Protein AF-A0AAV1MBS1-F1 (afdb_monomer)

Structure (mmCIF, N/CA/C/O backbone):
data_AF-A0AAV1MBS1-F1
#
_entry.id   AF-A0AAV1MBS1-F1
#
loop_
_atom_site.group_PDB
_atom_site.id
_atom_site.type_symbol
_atom_site.label_atom_id
_atom_site.label_alt_id
_atom_site.label_comp_id
_atom_site.label_asym_id
_atom_site.label_entity_id
_atom_site.label_seq_id
_atom_site.pdbx_PDB_ins_code
_atom_site.Cartn_x
_atom_site.Cartn_y
_atom_site.Cartn_z
_atom_site.occupancy
_atom_site.B_iso_or_equiv
_atom_site.auth_seq_id
_atom_site.auth_comp_id
_atom_site.auth_asym_id
_atom_site.auth_atom_id
_atom_site.pdbx_PDB_model_num
ATOM 1 N N . MET A 1 1 ? -0.485 11.861 14.217 1.00 57.16 1 MET A N 1
ATOM 2 C CA . MET A 1 1 ? -0.459 10.524 13.574 1.00 57.16 1 MET A CA 1
ATOM 3 C C . MET A 1 1 ? 0.872 9.838 13.863 1.00 57.16 1 MET A C 1
ATOM 5 O O . MET A 1 1 ? 1.903 10.490 13.754 1.00 57.16 1 MET A O 1
ATOM 9 N N . SER A 1 2 ? 0.876 8.557 14.241 1.00 73.94 2 SER A N 1
ATOM 10 C CA . SER A 1 2 ? 2.111 7.796 14.484 1.00 73.94 2 SER A CA 1
ATOM 11 C C . SER A 1 2 ? 2.844 7.486 13.168 1.00 73.94 2 SER A C 1
ATOM 13 O O . SER A 1 2 ? 2.213 7.206 12.149 1.00 73.94 2 SER A O 1
ATOM 15 N N . ARG A 1 3 ? 4.186 7.511 13.175 1.00 72.38 3 ARG A N 1
ATOM 16 C CA . ARG A 1 3 ? 5.023 7.191 11.995 1.00 72.38 3 ARG A CA 1
ATOM 17 C C . ARG A 1 3 ? 4.674 5.828 11.381 1.00 72.38 3 ARG A C 1
ATOM 19 O O . ARG A 1 3 ? 4.622 5.706 10.165 1.00 72.38 3 ARG A O 1
ATOM 26 N N . ALA A 1 4 ? 4.370 4.837 12.222 1.00 71.06 4 ALA A N 1
ATOM 27 C CA . ALA A 1 4 ? 3.951 3.503 11.792 1.00 71.06 4 ALA A CA 1
ATOM 28 C C . ALA A 1 4 ? 2.692 3.540 10.915 1.00 71.06 4 ALA A C 1
ATOM 30 O O . ALA A 1 4 ? 2.684 2.959 9.834 1.00 71.06 4 ALA A O 1
ATOM 31 N N . ARG A 1 5 ? 1.654 4.276 11.334 1.00 76.25 5 ARG A N 1
ATOM 32 C CA . ARG A 1 5 ? 0.408 4.398 10.567 1.00 76.25 5 ARG A CA 1
ATOM 33 C C . ARG A 1 5 ? 0.657 4.979 9.175 1.00 76.25 5 ARG A C 1
ATOM 35 O O . ARG A 1 5 ? 0.167 4.425 8.198 1.00 76.25 5 ARG A O 1
ATOM 42 N N . ARG A 1 6 ? 1.494 6.018 9.087 1.00 76.94 6 ARG A N 1
ATOM 43 C CA . ARG A 1 6 ? 1.884 6.624 7.807 1.00 76.94 6 ARG A CA 1
ATOM 44 C C . ARG A 1 6 ? 2.563 5.614 6.877 1.00 76.94 6 ARG A C 1
ATOM 46 O O . ARG A 1 6 ? 2.251 5.586 5.694 1.00 76.94 6 ARG A O 1
ATOM 53 N N . TYR A 1 7 ? 3.461 4.771 7.391 1.00 77.75 7 TYR A N 1
ATOM 54 C CA . TYR A 1 7 ? 4.116 3.744 6.571 1.00 77.75 7 TYR A CA 1
ATOM 55 C C . TYR A 1 7 ? 3.138 2.693 6.046 1.00 77.75 7 TYR A C 1
ATOM 57 O O . TYR A 1 7 ? 3.229 2.314 4.876 1.00 77.75 7 TYR A O 1
ATOM 65 N N . PHE A 1 8 ? 2.188 2.254 6.874 1.00 79.44 8 PHE A N 1
ATOM 66 C CA . PHE A 1 8 ? 1.150 1.325 6.431 1.00 79.44 8 PHE A CA 1
ATOM 67 C C . PHE A 1 8 ? 0.265 1.951 5.352 1.00 79.44 8 PHE A C 1
ATOM 69 O O .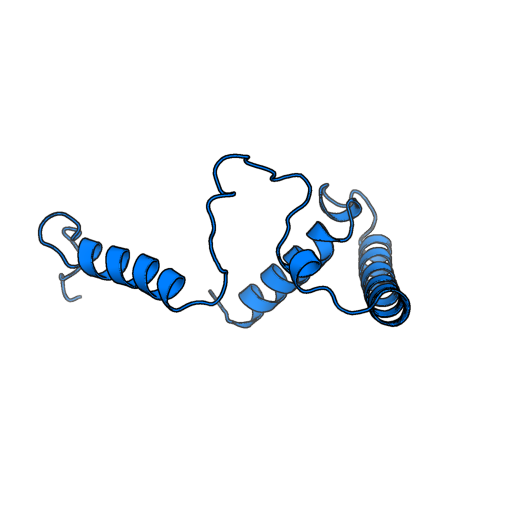 PHE A 1 8 ? 0.089 1.347 4.298 1.00 79.44 8 PHE A O 1
ATOM 76 N N . GLU A 1 9 ? -0.224 3.173 5.566 1.00 78.44 9 GLU A N 1
ATOM 77 C CA . GLU A 1 9 ? -1.061 3.890 4.596 1.00 78.44 9 GLU A CA 1
ATOM 78 C C . GLU A 1 9 ? -0.330 4.102 3.261 1.00 78.44 9 GLU A C 1
ATOM 80 O O . GLU A 1 9 ? -0.880 3.787 2.207 1.00 78.44 9 GLU A O 1
ATOM 85 N N . CYS A 1 10 ? 0.939 4.530 3.284 1.00 79.81 10 CYS A N 1
ATOM 86 C CA . CYS A 1 10 ? 1.738 4.664 2.063 1.00 79.81 10 CYS A CA 1
ATOM 87 C C . CYS A 1 10 ? 1.931 3.319 1.341 1.00 79.81 10 CYS A C 1
ATOM 89 O O . CYS A 1 10 ? 1.794 3.252 0.121 1.00 79.81 10 CYS A O 1
ATOM 91 N N . THR A 1 11 ? 2.218 2.241 2.075 1.00 83.81 11 THR A N 1
ATOM 92 C CA . THR A 1 11 ? 2.456 0.914 1.481 1.00 83.81 11 THR A CA 1
ATOM 93 C C . THR A 1 11 ? 1.188 0.352 0.838 1.00 83.81 11 THR A C 1
ATOM 95 O O . THR A 1 11 ? 1.222 -0.098 -0.308 1.00 83.81 11 THR A O 1
ATOM 98 N N . PHE A 1 12 ? 0.051 0.419 1.535 1.00 85.38 12 PHE A N 1
ATOM 99 C CA . PHE A 1 12 ? -1.235 -0.010 0.983 1.00 85.38 12 PHE A CA 1
ATOM 100 C C . PHE A 1 12 ? -1.720 0.899 -0.149 1.00 85.38 12 PHE A C 1
ATOM 102 O O . PHE A 1 12 ? -2.386 0.402 -1.054 1.00 85.38 12 PHE A O 1
ATOM 109 N N . GLY A 1 13 ? -1.348 2.182 -0.159 1.00 84.75 13 GLY A N 1
ATOM 110 C CA . GLY A 1 13 ? -1.595 3.086 -1.283 1.00 84.75 13 GLY A CA 1
ATOM 111 C C . GLY A 1 13 ? -0.898 2.623 -2.565 1.00 84.75 13 GLY A C 1
ATOM 112 O O . GLY A 1 13 ? -1.546 2.474 -3.600 1.00 84.75 13 GLY A O 1
ATOM 113 N N . ILE A 1 14 ? 0.396 2.292 -2.479 1.00 83.19 14 ILE A N 1
ATOM 114 C CA . ILE A 1 14 ? 1.167 1.746 -3.612 1.00 83.19 14 ILE A CA 1
ATOM 115 C C . ILE A 1 14 ? 0.570 0.414 -4.079 1.00 83.19 14 ILE A C 1
ATOM 117 O O . ILE A 1 14 ? 0.379 0.189 -5.277 1.00 83.19 14 ILE A O 1
ATOM 121 N N . LEU A 1 15 ? 0.258 -0.475 -3.131 1.00 86.12 15 LEU A N 1
ATOM 122 C CA . LEU A 1 15 ? -0.294 -1.791 -3.437 1.00 86.12 15 LEU A CA 1
ATOM 123 C C . LEU A 1 15 ? -1.676 -1.679 -4.100 1.00 86.12 15 LEU A C 1
ATOM 125 O O . LEU A 1 15 ? -1.949 -2.396 -5.060 1.00 86.12 15 LEU A O 1
ATOM 129 N N . SER A 1 16 ? -2.506 -0.737 -3.645 1.00 86.00 16 SER A N 1
ATOM 130 C CA . SER A 1 16 ? -3.811 -0.451 -4.244 1.00 86.00 16 SER A CA 1
ATOM 131 C C . SER A 1 16 ? -3.683 0.064 -5.666 1.00 86.00 16 SER A C 1
ATOM 133 O O . SER A 1 16 ? -4.323 -0.484 -6.554 1.00 86.00 16 SER A O 1
ATOM 135 N N . ASN A 1 17 ? -2.779 1.015 -5.921 1.00 82.12 17 ASN A N 1
ATOM 136 C CA . ASN A 1 17 ? -2.587 1.519 -7.277 1.00 82.12 17 ASN A CA 1
ATOM 137 C C . ASN A 1 17 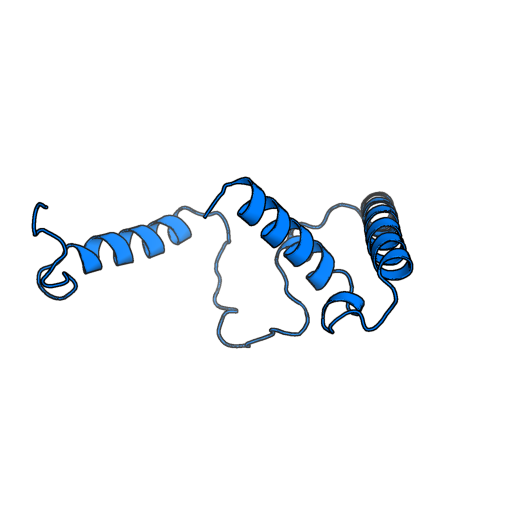? -2.192 0.420 -8.279 1.00 82.12 17 ASN A C 1
ATOM 139 O O . ASN A 1 17 ? -2.646 0.428 -9.424 1.00 82.12 17 ASN A O 1
ATOM 143 N N . LYS A 1 18 ? -1.328 -0.512 -7.861 1.00 83.81 18 LYS A N 1
ATOM 144 C CA . LYS A 1 18 ? -0.867 -1.602 -8.730 1.00 83.81 18 LYS A CA 1
ATOM 145 C C . LYS A 1 18 ? -1.950 -2.669 -8.923 1.00 83.81 18 LYS A C 1
ATOM 147 O O . LYS A 1 18 ? -2.052 -3.240 -10.007 1.00 83.81 18 LYS A O 1
ATOM 152 N N . TRP A 1 19 ? -2.756 -2.945 -7.894 1.00 87.25 19 TRP A N 1
ATOM 153 C CA . TRP A 1 19 ? -3.702 -4.059 -7.881 1.00 87.25 19 TRP A CA 1
ATOM 154 C C . TRP A 1 19 ? -5.140 -3.596 -7.632 1.00 87.25 19 TRP A C 1
ATOM 156 O O . TRP A 1 19 ? -5.541 -3.299 -6.507 1.00 87.25 19 TRP A O 1
ATOM 166 N N . ARG A 1 20 ? -5.972 -3.693 -8.677 1.00 87.06 20 ARG A N 1
ATOM 167 C CA . ARG A 1 20 ? -7.405 -3.334 -8.645 1.00 87.06 20 ARG A CA 1
ATOM 168 C C . ARG A 1 20 ? -8.216 -4.024 -7.540 1.00 87.06 20 ARG A C 1
ATOM 170 O O . ARG A 1 20 ? -9.276 -3.526 -7.173 1.00 87.06 20 ARG A O 1
ATOM 177 N N . ILE A 1 21 ? -7.741 -5.156 -7.014 1.00 88.38 21 ILE A N 1
ATOM 178 C CA . ILE A 1 21 ? -8.416 -5.909 -5.948 1.00 88.38 21 ILE A CA 1
ATOM 179 C C . ILE A 1 21 ? -8.589 -5.092 -4.657 1.00 88.38 21 ILE A C 1
ATOM 181 O O . ILE A 1 21 ? -9.551 -5.322 -3.933 1.00 88.38 21 ILE A O 1
ATOM 185 N N . PHE A 1 22 ? -7.718 -4.111 -4.392 1.00 89.00 22 PHE A N 1
ATOM 186 C CA . PHE A 1 22 ? -7.808 -3.264 -3.196 1.00 89.00 22 PHE A CA 1
ATOM 187 C C . PHE A 1 22 ? -8.694 -2.022 -3.376 1.00 89.00 22 PHE A C 1
ATOM 189 O O . PHE A 1 22 ? -8.949 -1.320 -2.404 1.00 89.00 22 PHE A O 1
ATOM 196 N N . HIS A 1 23 ? -9.205 -1.742 -4.583 1.00 86.06 23 HIS A N 1
ATOM 197 C CA . HIS A 1 23 ? -10.117 -0.604 -4.804 1.00 86.06 23 HIS A CA 1
ATOM 198 C C . HIS A 1 23 ? -11.531 -0.857 -4.282 1.00 86.06 23 HIS A C 1
ATOM 200 O O . HIS A 1 23 ? -12.363 0.048 -4.260 1.00 86.06 23 HIS A O 1
ATOM 206 N N . ARG A 1 24 ? -11.827 -2.094 -3.882 1.00 85.50 24 ARG A N 1
ATOM 207 C CA . ARG A 1 24 ? -13.063 -2.450 -3.195 1.00 85.50 24 ARG A CA 1
ATOM 208 C C . ARG A 1 24 ? -12.716 -3.093 -1.857 1.00 85.50 24 ARG A C 1
ATOM 210 O O . ARG A 1 24 ? -11.698 -3.782 -1.771 1.00 85.50 24 ARG A O 1
ATOM 217 N N . PRO A 1 25 ? -13.558 -2.914 -0.828 1.00 87.19 25 PRO A N 1
ATOM 218 C CA . PRO A 1 25 ? -13.419 -3.670 0.405 1.00 87.19 25 PRO A CA 1
ATOM 219 C C . PRO A 1 25 ? -13.352 -5.171 0.111 1.00 87.19 25 PRO A C 1
ATOM 221 O O . PRO A 1 25 ? -14.164 -5.707 -0.647 1.00 87.19 25 PRO A O 1
ATOM 224 N N . LEU A 1 26 ? -12.372 -5.847 0.708 1.00 89.69 26 LEU A N 1
ATOM 225 C CA . LEU A 1 26 ? -12.204 -7.289 0.573 1.00 89.69 26 LEU A CA 1
ATOM 226 C C . LEU A 1 26 ? -13.332 -8.001 1.334 1.00 89.69 26 LEU A C 1
ATOM 228 O O . LEU A 1 26 ? -13.241 -8.189 2.544 1.00 89.69 26 LEU A O 1
ATOM 232 N N . ASN A 1 27 ? -14.392 -8.401 0.628 1.00 91.88 27 ASN A N 1
ATOM 233 C CA . ASN A 1 27 ? -15.507 -9.165 1.199 1.00 91.88 27 ASN A CA 1
ATOM 234 C C . ASN A 1 27 ? -15.175 -10.667 1.276 1.00 91.88 27 ASN A C 1
ATOM 236 O O . ASN A 1 27 ? -15.809 -11.498 0.628 1.00 91.88 27 ASN A O 1
ATOM 240 N N . VAL A 1 28 ? -14.112 -11.003 2.006 1.00 93.38 28 VAL A N 1
ATOM 241 C CA . VAL A 1 28 ? -13.618 -12.375 2.193 1.00 93.38 28 VAL A CA 1
ATOM 242 C C . VAL A 1 28 ? -13.248 -12.617 3.655 1.00 93.38 28 VAL A C 1
ATOM 244 O O . VAL A 1 28 ? -13.136 -11.677 4.441 1.00 93.38 28 VAL A O 1
ATOM 247 N N . SER A 1 29 ? -13.022 -13.879 4.028 1.00 96.00 29 SER A N 1
ATOM 248 C CA . SER A 1 29 ? -12.538 -14.214 5.369 1.00 96.00 29 SER A CA 1
ATOM 249 C C . SER A 1 29 ? -11.182 -13.559 5.666 1.00 96.00 29 SER A C 1
ATOM 251 O O . SER A 1 29 ? -10.378 -13.299 4.766 1.00 96.00 29 SER A O 1
ATOM 253 N N . VAL A 1 30 ? -10.900 -13.327 6.950 1.00 95.06 30 VAL A N 1
ATOM 254 C CA . VAL A 1 30 ? -9.645 -12.705 7.409 1.00 95.06 30 VAL A CA 1
ATOM 255 C C . VAL A 1 30 ? -8.410 -13.507 6.976 1.00 95.06 30 VAL A C 1
ATOM 257 O O . VAL A 1 30 ? -7.375 -12.937 6.641 1.00 95.06 30 VAL A O 1
ATOM 260 N N . GLU A 1 31 ? -8.504 -14.834 6.934 1.00 96.56 31 GLU A N 1
ATOM 261 C CA . GLU A 1 31 ? -7.386 -15.672 6.486 1.00 96.56 31 GLU A CA 1
ATOM 262 C C . GLU A 1 31 ? -7.156 -15.581 4.972 1.00 96.56 31 GLU A C 1
ATOM 264 O O . GLU A 1 31 ? -6.010 -15.545 4.506 1.00 96.56 31 GLU A O 1
ATOM 269 N N . LEU A 1 32 ? -8.235 -15.448 4.193 1.00 94.31 32 LEU A N 1
ATOM 270 C CA . LEU A 1 32 ? -8.120 -15.240 2.756 1.00 94.31 32 LEU A CA 1
ATOM 271 C C . LEU A 1 32 ? -7.585 -13.838 2.441 1.00 94.31 32 LEU A C 1
ATOM 273 O O . LEU A 1 32 ? -6.721 -13.706 1.578 1.00 94.31 32 LEU A O 1
ATOM 277 N N . SER A 1 33 ? -8.003 -12.801 3.174 1.00 94.00 33 SER A N 1
ATOM 278 C CA . SER A 1 33 ? -7.487 -11.439 2.972 1.00 94.00 33 SER A CA 1
ATOM 279 C C . SER A 1 33 ? -5.983 -11.345 3.252 1.00 94.00 33 SER A C 1
ATOM 281 O O . SER A 1 33 ? -5.248 -10.764 2.452 1.00 94.00 33 SER A O 1
ATOM 283 N N . LYS A 1 34 ? -5.485 -12.003 4.309 1.00 94.88 34 LYS A N 1
ATOM 284 C CA . LYS A 1 34 ? -4.039 -12.132 4.573 1.00 94.88 34 LYS A CA 1
ATOM 285 C C . LYS A 1 34 ? -3.310 -12.818 3.417 1.00 94.88 34 LYS A C 1
ATOM 287 O O . LYS A 1 34 ? -2.227 -12.381 3.028 1.00 94.88 34 LYS A O 1
ATOM 292 N N . THR A 1 35 ? -3.891 -13.885 2.871 1.00 96.50 35 THR A N 1
ATOM 293 C CA . THR A 1 35 ? -3.316 -14.627 1.739 1.00 96.50 35 THR A CA 1
ATOM 294 C C . THR A 1 35 ? -3.255 -13.767 0.478 1.00 96.50 35 THR A C 1
ATOM 296 O O . THR A 1 35 ? -2.217 -13.735 -0.181 1.00 96.50 35 THR A O 1
ATOM 299 N N . ILE A 1 36 ? -4.311 -12.999 0.191 1.00 94.81 36 ILE A N 1
ATOM 300 C CA . ILE A 1 36 ? -4.356 -12.043 -0.926 1.00 94.81 36 ILE A CA 1
ATOM 301 C C . ILE A 1 36 ? -3.236 -11.008 -0.793 1.00 94.81 36 ILE A C 1
ATOM 303 O O . ILE A 1 36 ? -2.472 -10.814 -1.734 1.00 94.81 36 ILE A O 1
ATOM 307 N N . VAL A 1 37 ? -3.087 -10.383 0.380 1.00 93.62 37 VAL A N 1
ATOM 308 C CA . VAL A 1 37 ? -2.036 -9.375 0.605 1.00 93.62 37 VAL A CA 1
ATOM 309 C C . VAL A 1 37 ? -0.643 -9.975 0.388 1.00 93.62 37 VAL A C 1
ATOM 311 O O . VAL A 1 37 ? 0.170 -9.383 -0.319 1.00 93.62 37 VAL A O 1
ATOM 314 N N . LYS A 1 38 ? -0.374 -11.176 0.922 1.00 94.06 38 LYS A N 1
ATOM 315 C CA . LYS A 1 38 ? 0.903 -11.881 0.708 1.00 94.06 38 LYS A CA 1
ATOM 316 C C . LYS A 1 38 ? 1.158 -12.173 -0.772 1.00 94.06 38 LYS A C 1
ATOM 318 O O . LYS A 1 38 ? 2.260 -11.917 -1.254 1.00 94.06 38 LYS A O 1
ATOM 323 N N . ALA A 1 39 ? 0.151 -12.661 -1.495 1.00 95.19 39 ALA A N 1
ATOM 324 C CA . ALA A 1 39 ? 0.253 -12.927 -2.927 1.00 95.19 39 ALA A CA 1
ATOM 325 C C . ALA A 1 39 ? 0.555 -11.644 -3.716 1.00 95.19 39 ALA A C 1
ATOM 327 O O . ALA A 1 39 ? 1.456 -11.640 -4.550 1.00 95.19 39 ALA A O 1
ATOM 328 N N . CYS A 1 40 ? -0.118 -10.532 -3.405 1.00 92.88 40 CYS A N 1
ATOM 329 C CA . CYS A 1 40 ? 0.151 -9.236 -4.024 1.00 92.88 40 CYS A CA 1
ATOM 330 C C . CYS A 1 40 ? 1.579 -8.736 -3.760 1.00 92.88 40 CYS A C 1
ATOM 332 O O . CYS A 1 40 ? 2.185 -8.170 -4.667 1.00 92.88 40 CYS A O 1
ATOM 334 N N . CYS A 1 41 ? 2.144 -8.965 -2.568 1.00 91.06 41 CYS A N 1
ATOM 335 C CA . CYS A 1 41 ? 3.545 -8.637 -2.277 1.00 91.06 41 CYS A CA 1
ATOM 336 C C . CYS A 1 41 ? 4.521 -9.466 -3.127 1.00 91.06 41 CYS A C 1
ATOM 338 O O . CYS A 1 41 ? 5.459 -8.914 -3.700 1.00 91.06 41 CYS A O 1
ATOM 340 N N . ILE A 1 42 ? 4.287 -10.777 -3.247 1.00 93.88 42 ILE A N 1
ATOM 341 C CA . ILE A 1 42 ? 5.125 -11.668 -4.065 1.00 93.88 42 ILE A CA 1
ATOM 342 C C . ILE A 1 42 ? 5.043 -11.270 -5.540 1.00 93.88 42 ILE A C 1
ATOM 344 O O . ILE A 1 42 ? 6.070 -11.075 -6.186 1.00 93.88 42 ILE A O 1
ATOM 348 N N . LEU A 1 43 ? 3.827 -11.085 -6.059 1.00 91.81 43 LEU A N 1
ATOM 349 C CA . LEU A 1 43 ? 3.603 -10.657 -7.438 1.00 91.81 43 LEU A CA 1
ATOM 350 C C . LEU A 1 43 ? 4.233 -9.293 -7.716 1.00 91.81 43 LEU A C 1
ATOM 352 O O . LEU A 1 43 ? 4.777 -9.078 -8.793 1.00 91.81 43 LEU A O 1
ATOM 356 N N . HIS A 1 44 ? 4.189 -8.374 -6.750 1.00 88.38 44 HIS A N 1
ATOM 357 C CA . HIS A 1 44 ? 4.824 -7.070 -6.889 1.00 88.38 44 HIS A CA 1
ATOM 358 C C . HIS A 1 44 ? 6.342 -7.203 -7.047 1.00 88.38 44 HIS A C 1
ATOM 360 O O . HIS A 1 44 ? 6.914 -6.574 -7.934 1.00 88.38 44 HIS A O 1
ATOM 366 N N . ASN A 1 45 ? 6.984 -8.052 -6.242 1.00 89.00 45 ASN A N 1
ATOM 367 C CA . ASN A 1 45 ? 8.417 -8.315 -6.364 1.00 89.00 45 ASN A CA 1
ATOM 368 C C . ASN A 1 45 ? 8.756 -8.972 -7.707 1.00 89.00 45 ASN A C 1
ATOM 370 O O . ASN A 1 45 ? 9.665 -8.512 -8.389 1.00 89.00 45 ASN A O 1
ATOM 374 N N . PHE A 1 46 ? 7.972 -9.969 -8.126 1.00 90.69 46 PHE A N 1
ATOM 375 C CA . PHE A 1 46 ? 8.152 -10.643 -9.412 1.00 90.69 46 PHE A CA 1
ATOM 376 C C . PHE A 1 46 ? 8.032 -9.680 -10.603 1.00 90.69 46 PHE A C 1
ATOM 378 O O . PHE A 1 46 ? 8.881 -9.667 -11.488 1.00 90.69 46 PHE A O 1
ATOM 385 N N . VAL A 1 47 ? 7.002 -8.827 -10.616 1.00 87.06 47 VAL A N 1
ATOM 386 C CA . VAL A 1 47 ? 6.815 -7.815 -11.668 1.00 87.06 47 VAL A CA 1
ATOM 387 C C . VAL A 1 47 ? 7.967 -6.810 -11.672 1.00 87.06 47 VAL A C 1
ATOM 389 O O . VAL A 1 47 ? 8.427 -6.427 -12.740 1.00 87.06 47 VAL A O 1
ATOM 392 N N . ARG A 1 48 ? 8.474 -6.404 -10.501 1.00 85.06 48 ARG A N 1
ATOM 393 C CA . ARG A 1 48 ? 9.631 -5.498 -10.413 1.00 85.06 48 ARG A CA 1
ATOM 394 C C . ARG A 1 48 ? 10.919 -6.116 -10.940 1.00 85.06 48 ARG A C 1
ATOM 396 O O . ARG A 1 48 ? 11.736 -5.392 -11.499 1.00 85.06 48 ARG A O 1
ATOM 403 N N . GLU A 1 49 ? 11.108 -7.411 -10.731 1.00 88.19 49 GLU A N 1
ATOM 404 C CA . GLU A 1 49 ? 12.261 -8.146 -11.247 1.00 88.19 49 GLU A CA 1
ATOM 405 C C . GLU A 1 49 ? 12.168 -8.330 -12.767 1.00 88.19 49 GLU A C 1
ATOM 407 O O . GLU A 1 49 ? 13.151 -8.124 -13.473 1.00 88.19 49 GLU A O 1
ATOM 412 N N . ARG A 1 50 ? 10.973 -8.646 -13.278 1.00 89.00 50 ARG A N 1
ATOM 413 C CA . ARG A 1 50 ? 10.732 -8.886 -14.705 1.00 89.00 50 ARG A CA 1
ATOM 414 C C . ARG A 1 50 ? 10.709 -7.607 -15.549 1.00 89.00 50 ARG A C 1
ATOM 416 O O . ARG A 1 50 ? 11.367 -7.551 -16.582 1.00 89.00 50 ARG A O 1
ATOM 423 N N . ASP A 1 51 ? 9.919 -6.617 -15.140 1.00 84.88 51 ASP A N 1
ATOM 424 C CA . ASP A 1 51 ? 9.603 -5.425 -15.944 1.00 84.88 51 ASP A CA 1
ATOM 425 C C . ASP A 1 51 ? 10.451 -4.204 -15.533 1.00 84.88 51 ASP A C 1
ATOM 427 O O . ASP A 1 51 ? 10.380 -3.140 -16.152 1.00 84.88 51 ASP A O 1
ATOM 431 N N . GLY A 1 52 ? 11.268 -4.350 -14.485 1.00 77.62 52 GLY A N 1
ATOM 432 C CA . GLY A 1 52 ? 12.059 -3.276 -13.899 1.00 77.62 52 GLY A CA 1
ATOM 433 C C . GLY A 1 52 ? 11.261 -2.374 -12.952 1.00 77.62 52 GLY A C 1
ATOM 434 O O . GLY A 1 52 ? 10.046 -2.484 -12.770 1.00 77.62 52 GLY A O 1
ATOM 435 N N . TYR A 1 53 ? 11.967 -1.453 -12.293 1.00 75.50 53 TYR A N 1
ATOM 436 C CA . TYR A 1 53 ? 11.355 -0.499 -11.369 1.00 75.50 53 TYR A CA 1
ATOM 437 C C . TYR A 1 53 ? 10.961 0.796 -12.085 1.00 75.50 53 TYR A C 1
ATOM 439 O O . TYR A 1 53 ? 11.823 1.587 -12.464 1.00 75.50 53 TYR A O 1
ATOM 447 N N . ASN A 1 54 ? 9.656 1.052 -12.205 1.00 71.31 54 ASN A N 1
ATOM 448 C CA . ASN A 1 54 ? 9.133 2.332 -12.673 1.00 71.31 54 ASN A CA 1
ATOM 449 C C . ASN A 1 54 ? 8.525 3.120 -11.507 1.00 71.31 54 ASN A C 1
ATOM 451 O O . ASN A 1 54 ? 7.478 2.759 -10.975 1.00 71.31 54 ASN A O 1
ATOM 455 N N . PHE A 1 55 ? 9.158 4.232 -11.134 1.00 67.31 55 PHE A N 1
ATOM 456 C CA . PHE A 1 55 ? 8.694 5.092 -10.041 1.00 67.31 55 PHE A CA 1
ATOM 457 C C . PHE A 1 55 ? 7.267 5.630 -10.254 1.00 67.31 55 PHE A C 1
ATOM 459 O O . PHE A 1 55 ? 6.543 5.847 -9.286 1.00 67.31 55 PHE A O 1
ATOM 466 N N . LYS A 1 56 ? 6.818 5.782 -11.510 1.00 65.38 56 LYS A N 1
ATOM 467 C CA . LYS A 1 56 ? 5.457 6.249 -11.827 1.00 65.38 56 LYS A CA 1
ATOM 468 C C . LYS A 1 56 ? 4.374 5.266 -11.366 1.00 65.38 56 LYS A C 1
ATOM 470 O O . LYS A 1 56 ? 3.277 5.701 -11.020 1.00 65.38 56 LYS A O 1
ATOM 475 N N . ASP A 1 57 ? 4.688 3.973 -11.280 1.00 64.88 57 ASP A N 1
ATOM 476 C CA . ASP A 1 57 ? 3.768 2.945 -10.776 1.00 64.88 57 ASP A CA 1
ATOM 477 C C . ASP A 1 57 ? 3.523 3.065 -9.267 1.00 64.88 57 ASP A C 1
ATOM 479 O O . ASP A 1 57 ? 2.529 2.554 -8.758 1.00 64.88 57 ASP A O 1
ATOM 483 N N . CYS A 1 58 ? 4.402 3.753 -8.538 1.00 62.66 58 CYS A N 1
ATOM 484 C CA . CYS A 1 58 ? 4.2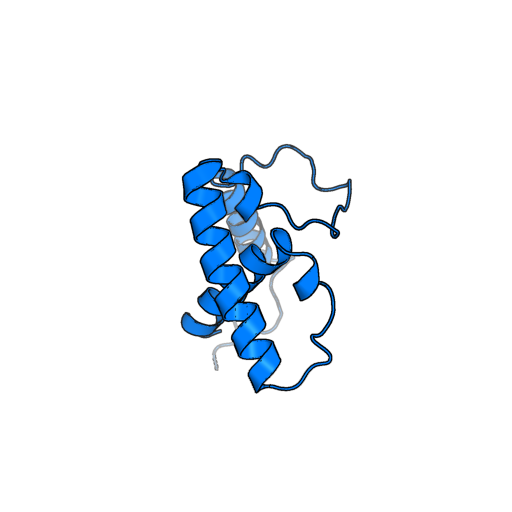19 4.049 -7.118 1.00 62.66 58 CYS A CA 1
ATOM 485 C C . CYS A 1 58 ? 3.441 5.354 -6.879 1.00 62.66 58 CYS A C 1
ATOM 487 O O . CYS A 1 58 ? 3.047 5.614 -5.746 1.00 62.66 58 CYS A O 1
ATOM 489 N N . LEU A 1 59 ? 3.258 6.180 -7.918 1.00 60.94 59 LEU A N 1
ATOM 490 C CA . LEU A 1 59 ? 2.710 7.540 -7.817 1.00 60.94 59 LEU A CA 1
ATOM 491 C C . LEU A 1 59 ? 1.338 7.723 -8.465 1.00 60.9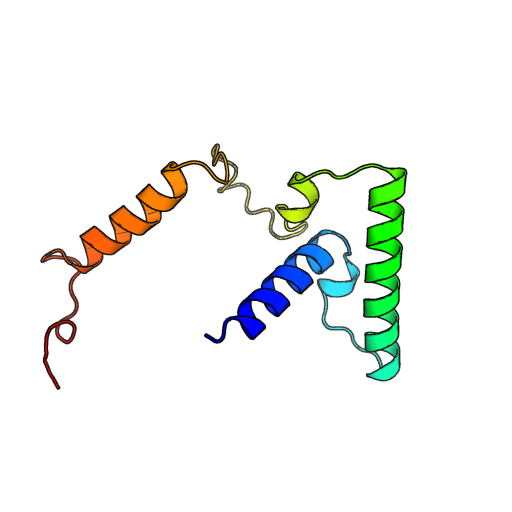4 59 LEU A C 1
ATOM 493 O O . LEU A 1 59 ? 0.637 8.684 -8.152 1.00 60.94 59 LEU A O 1
ATOM 497 N N . ARG A 1 60 ? 0.953 6.853 -9.401 1.00 55.66 60 ARG A N 1
ATOM 498 C CA . ARG A 1 60 ? -0.405 6.875 -9.952 1.00 55.66 60 ARG A CA 1
ATOM 499 C C . ARG A 1 60 ? -1.365 6.317 -8.886 1.00 55.66 60 ARG A C 1
ATOM 501 O O . ARG A 1 60 ? -0.938 5.589 -8.003 1.00 55.66 60 ARG A O 1
ATOM 508 N N . ILE A 1 61 ? -2.641 6.676 -8.924 1.00 52.53 61 ILE A N 1
ATOM 509 C CA . ILE A 1 61 ? -3.724 5.900 -8.303 1.00 52.53 61 ILE A CA 1
ATOM 510 C C . ILE A 1 61 ? -4.694 5.658 -9.451 1.00 52.53 61 ILE A C 1
ATOM 512 O O . ILE A 1 61 ? -5.391 6.570 -9.890 1.00 52.53 61 ILE A O 1
ATOM 516 N N . THR A 1 62 ? -4.669 4.465 -10.034 1.00 48.75 62 THR A N 1
ATOM 517 C CA . THR A 1 62 ? -5.571 4.122 -11.132 1.00 48.75 62 THR A CA 1
ATOM 518 C C . THR A 1 62 ? -7.009 4.168 -10.606 1.00 48.75 62 THR A C 1
ATOM 520 O O . THR A 1 62 ? -7.326 3.551 -9.603 1.00 48.75 62 THR A O 1
ATOM 523 N N . GLY A 1 63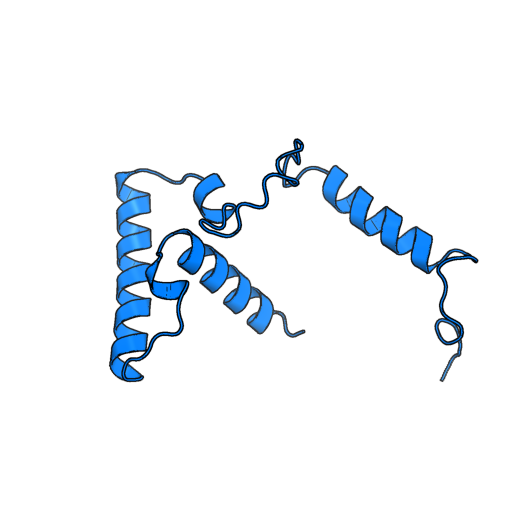 ? -7.895 4.947 -11.229 1.00 46.34 63 GLY A N 1
ATOM 524 C CA . GLY A 1 63 ? -9.285 5.110 -10.767 1.00 46.34 63 GLY A CA 1
ATOM 525 C C . GLY A 1 63 ? -9.578 6.346 -9.903 1.00 46.34 63 GLY A C 1
ATOM 526 O O . GLY A 1 63 ? -10.743 6.583 -9.611 1.00 46.34 63 GLY A O 1
ATOM 527 N N . PHE A 1 64 ? -8.570 7.159 -9.571 1.00 44.16 64 PHE A N 1
ATOM 528 C CA . PHE A 1 64 ? -8.726 8.553 -9.115 1.00 44.16 64 PHE A CA 1
ATOM 529 C C . PHE A 1 64 ? -8.083 9.500 -10.142 1.00 44.16 64 PHE A C 1
ATOM 531 O O . PHE A 1 64 ? -7.236 10.334 -9.829 1.00 44.16 64 PHE A O 1
ATOM 538 N N . GLU A 1 65 ? -8.432 9.323 -11.417 1.00 46.75 65 GLU A N 1
ATOM 539 C CA . GLU A 1 65 ? -8.018 10.248 -12.473 1.00 46.75 65 GLU A CA 1
ATOM 540 C C . GLU A 1 65 ? -8.937 11.469 -12.458 1.00 46.75 65 GLU A C 1
ATOM 542 O O . GLU A 1 65 ? -9.797 11.624 -13.319 1.00 46.75 65 GLU A O 1
ATOM 547 N N . ASP A 1 66 ? -8.753 12.351 -11.475 1.00 43.41 66 ASP A N 1
ATOM 548 C CA . ASP A 1 66 ? -9.191 13.732 -11.647 1.00 43.41 66 ASP A CA 1
ATOM 549 C C . ASP A 1 66 ? -8.259 14.370 -12.683 1.00 43.41 66 ASP A C 1
ATOM 551 O O . ASP A 1 66 ? -7.079 14.636 -12.426 1.00 43.41 66 ASP A O 1
ATOM 555 N N . GLN A 1 67 ? -8.783 14.594 -13.891 1.00 45.53 67 GLN A N 1
ATOM 556 C CA . GLN A 1 67 ? -8.056 15.194 -15.017 1.00 45.53 67 GLN A CA 1
ATOM 557 C C . GLN A 1 67 ? -7.518 16.611 -14.716 1.00 45.53 67 GLN A C 1
ATOM 559 O O . GLN A 1 67 ? -6.773 17.167 -15.520 1.00 45.53 67 GLN A O 1
ATOM 564 N N . ALA A 1 68 ? -7.845 17.194 -13.559 1.00 43.00 68 ALA A N 1
ATOM 565 C CA . ALA A 1 68 ? -7.465 18.548 -13.173 1.00 43.00 68 ALA A CA 1
ATOM 566 C C . ALA A 1 68 ? -6.059 18.683 -12.549 1.00 43.00 68 ALA A C 1
ATOM 568 O O . ALA A 1 68 ? -5.521 19.788 -12.529 1.00 43.00 68 ALA A O 1
ATOM 569 N N . LEU A 1 69 ? -5.421 17.604 -12.071 1.00 47.38 69 LEU A N 1
ATOM 570 C CA . LEU A 1 69 ? -4.107 17.691 -11.398 1.00 47.38 69 LEU A CA 1
ATOM 571 C C . LEU A 1 69 ? -2.913 17.259 -12.266 1.00 47.38 69 LEU A C 1
ATOM 573 O O . LEU A 1 69 ? -1.785 17.175 -11.782 1.00 47.38 69 LEU A O 1
ATOM 577 N N . GLN A 1 70 ? -3.118 17.050 -13.570 1.00 45.38 70 GLN A N 1
ATOM 578 C CA . GLN A 1 70 ? -2.036 16.795 -14.535 1.00 45.38 70 GLN A CA 1
ATOM 579 C C . GLN A 1 70 ? -1.203 18.041 -14.893 1.00 45.38 70 GLN A C 1
ATOM 581 O O . GLN A 1 70 ? -0.421 18.015 -15.844 1.00 45.38 70 GLN A O 1
ATOM 586 N N . GLN A 1 71 ? -1.307 19.136 -14.139 1.00 43.38 71 GLN A N 1
ATOM 587 C CA . GLN A 1 71 ? -0.385 20.255 -14.302 1.00 43.38 71 GLN A CA 1
ATOM 588 C C . GLN A 1 71 ? 0.952 19.929 -13.636 1.00 43.38 71 GLN A C 1
ATOM 590 O O . GLN A 1 71 ? 1.124 20.165 -12.449 1.00 43.38 71 GLN A O 1
ATOM 595 N N . ASN A 1 72 ? 1.887 19.376 -14.416 1.00 44.03 72 ASN A N 1
ATOM 596 C CA . ASN A 1 72 ? 3.343 19.543 -14.281 1.00 44.03 72 ASN A CA 1
ATOM 597 C C . ASN A 1 72 ? 3.920 19.654 -12.854 1.00 44.03 72 ASN A C 1
ATOM 599 O O . ASN A 1 72 ? 4.825 20.448 -12.604 1.00 44.03 72 ASN A O 1
ATOM 603 N N . VAL A 1 73 ? 3.471 18.831 -11.907 1.00 47.66 73 VAL A N 1
ATOM 604 C CA . VAL A 1 73 ? 4.182 18.705 -10.637 1.00 47.66 73 VAL A CA 1
ATOM 605 C C . VAL A 1 73 ? 5.32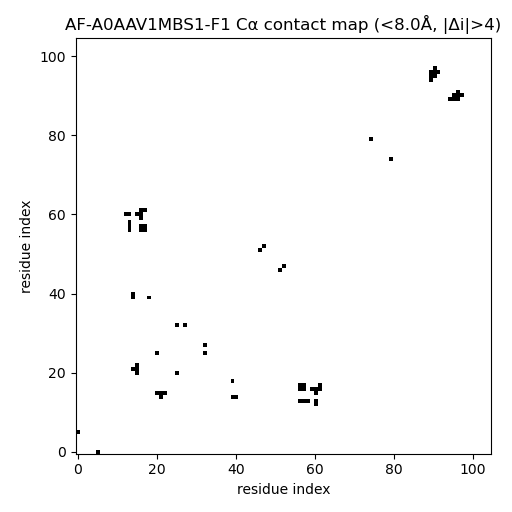8 17.738 -10.890 1.00 47.66 73 VAL A C 1
ATOM 607 O O . VAL A 1 73 ? 5.137 16.523 -10.916 1.00 47.66 73 VAL A O 1
ATOM 610 N N . GLN A 1 74 ? 6.535 18.269 -11.100 1.00 46.84 74 GLN A N 1
ATOM 611 C CA . GLN A 1 74 ? 7.764 17.502 -10.904 1.00 46.84 74 GLN A CA 1
ATOM 612 C C . GLN A 1 74 ? 7.814 17.102 -9.4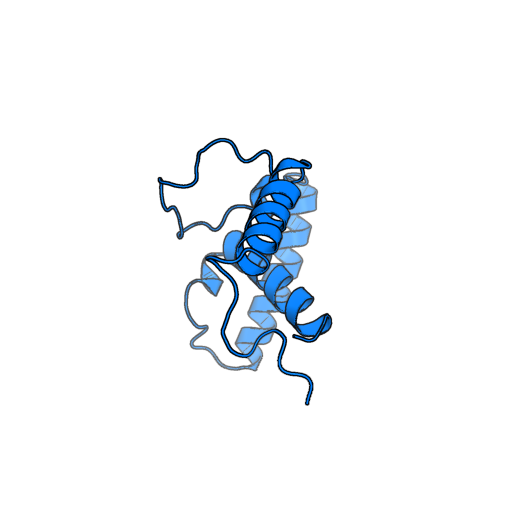21 1.00 46.84 74 GLN A C 1
ATOM 614 O O . GLN A 1 74 ? 8.310 17.832 -8.561 1.00 46.84 74 GLN A O 1
ATOM 619 N N . GLN A 1 75 ? 7.172 15.976 -9.105 1.00 47.72 75 GLN A N 1
ATOM 620 C CA . GLN A 1 75 ? 7.015 15.473 -7.748 1.00 47.72 75 GLN A CA 1
ATOM 621 C C . GLN A 1 75 ? 8.395 15.152 -7.166 1.00 47.72 75 GLN A C 1
ATOM 623 O O . GLN A 1 75 ? 9.099 14.276 -7.664 1.00 47.72 75 GLN A O 1
ATOM 628 N N . GLY A 1 76 ? 8.770 15.894 -6.121 1.00 48.31 76 GLY A N 1
ATOM 629 C CA . GLY A 1 76 ? 10.054 15.777 -5.420 1.00 48.31 76 GLY A CA 1
ATOM 630 C C . GLY A 1 76 ? 10.950 17.016 -5.511 1.00 48.31 76 GLY A C 1
ATOM 631 O O . GLY A 1 76 ? 11.936 17.094 -4.786 1.00 48.31 76 GLY A O 1
ATOM 632 N N . GLY A 1 77 ? 10.611 17.997 -6.354 1.00 52.59 77 GLY A N 1
ATOM 633 C CA . GLY A 1 77 ? 11.337 19.266 -6.414 1.00 52.59 77 GLY A CA 1
ATOM 634 C C . GLY A 1 77 ? 10.987 20.221 -5.259 1.00 52.59 77 GLY A C 1
ATOM 635 O O . GLY A 1 77 ? 9.915 20.098 -4.657 1.00 52.59 77 GLY A O 1
ATOM 636 N N . PRO A 1 78 ? 11.833 21.235 -4.983 1.00 52.84 78 PRO A N 1
ATOM 637 C CA . PRO A 1 78 ? 11.608 22.253 -3.942 1.00 52.84 78 PRO A CA 1
ATOM 638 C C . PRO A 1 78 ? 10.262 23.000 -4.061 1.00 52.84 78 PRO A C 1
ATOM 640 O O . PRO A 1 78 ? 9.810 23.618 -3.102 1.00 52.84 78 PRO A O 1
ATOM 643 N N . ALA A 1 79 ? 9.575 22.885 -5.203 1.00 55.69 79 ALA A N 1
ATOM 644 C CA . ALA A 1 79 ? 8.235 23.414 -5.446 1.00 55.69 79 ALA A CA 1
ATOM 645 C C . ALA A 1 79 ? 7.120 22.795 -4.570 1.00 55.69 79 ALA A C 1
ATOM 647 O O . ALA A 1 79 ? 6.093 23.427 -4.354 1.00 55.69 79 ALA A O 1
ATOM 648 N N . LEU A 1 80 ? 7.285 21.575 -4.047 1.00 52.16 80 LEU A N 1
ATOM 649 C CA . LEU A 1 80 ? 6.290 20.968 -3.144 1.00 52.16 80 LEU A CA 1
ATOM 650 C C . LEU A 1 80 ? 6.445 21.480 -1.704 1.00 52.16 80 LEU A C 1
ATOM 652 O O . LEU A 1 80 ? 5.450 21.667 -1.002 1.00 52.16 80 LEU A O 1
ATOM 656 N N . ASN A 1 81 ? 7.685 21.779 -1.297 1.00 61.47 81 ASN A N 1
ATOM 657 C CA . ASN A 1 81 ? 7.950 22.504 -0.056 1.00 61.47 81 ASN A CA 1
ATOM 658 C C . ASN A 1 81 ? 7.384 23.918 -0.147 1.00 61.47 81 ASN A C 1
ATOM 660 O O . ASN A 1 81 ? 6.716 24.340 0.782 1.00 61.47 81 ASN A O 1
ATOM 664 N N . SER A 1 82 ? 7.521 24.593 -1.293 1.00 68.31 82 SER A N 1
ATOM 665 C CA . SER A 1 82 ? 7.017 25.963 -1.431 1.00 68.31 82 SER A CA 1
ATOM 666 C C . SER A 1 82 ? 5.495 26.077 -1.308 1.00 68.31 82 SER A C 1
ATOM 668 O O . SER A 1 82 ? 5.013 27.089 -0.816 1.00 68.31 82 SER A O 1
ATOM 670 N N . ILE A 1 83 ? 4.720 25.054 -1.688 1.00 74.31 83 ILE A N 1
ATOM 671 C CA . ILE A 1 83 ? 3.268 25.032 -1.432 1.00 74.31 83 ILE A CA 1
ATOM 672 C C . ILE A 1 83 ? 2.992 24.903 0.067 1.00 74.31 83 ILE A C 1
ATOM 674 O O . ILE A 1 83 ? 2.174 25.641 0.610 1.00 74.31 83 ILE A O 1
ATOM 678 N N . ARG A 1 84 ? 3.684 23.982 0.746 1.00 74.19 84 ARG A N 1
ATOM 679 C CA . ARG A 1 84 ? 3.539 23.801 2.194 1.00 74.19 84 ARG A CA 1
ATOM 680 C C . ARG A 1 84 ? 3.945 25.064 2.955 1.00 74.19 84 ARG A C 1
ATOM 682 O O . ARG A 1 84 ? 3.239 25.456 3.875 1.00 74.19 84 ARG A O 1
ATOM 689 N N . ASP A 1 85 ? 5.050 25.679 2.557 1.00 80.00 85 ASP A N 1
ATOM 690 C CA . ASP A 1 85 ? 5.598 26.868 3.196 1.00 80.00 85 ASP A CA 1
ATOM 691 C C . ASP A 1 85 ? 4.668 28.072 2.947 1.00 80.00 85 ASP A C 1
ATOM 693 O O . ASP A 1 85 ? 4.317 28.759 3.895 1.00 80.00 85 ASP A O 1
ATOM 697 N N . LYS 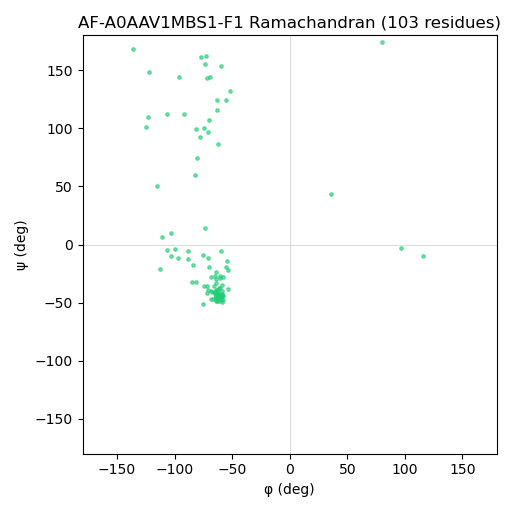A 1 86 ? 4.094 28.223 1.739 1.00 84.19 86 LYS A N 1
ATOM 698 C CA . LYS A 1 86 ? 3.041 29.225 1.464 1.00 84.19 86 LYS A CA 1
ATOM 699 C C . LYS A 1 86 ? 1.811 29.077 2.357 1.00 84.19 86 LYS A C 1
ATOM 701 O O . LYS A 1 86 ? 1.275 30.076 2.826 1.00 84.19 86 LYS A O 1
ATOM 706 N N . PHE A 1 87 ? 1.331 27.850 2.564 1.00 82.69 87 PHE A N 1
ATOM 707 C CA . PHE A 1 87 ? 0.205 27.629 3.472 1.00 82.69 87 PHE A CA 1
ATOM 708 C C . PHE A 1 87 ? 0.594 27.922 4.921 1.00 82.69 87 PHE A C 1
ATOM 710 O O . PHE A 1 87 ? -0.191 28.534 5.635 1.00 82.69 87 PHE A O 1
ATOM 717 N N . ALA A 1 88 ? 1.796 27.529 5.350 1.00 83.50 88 ALA A N 1
ATOM 718 C CA . ALA A 1 88 ? 2.292 27.849 6.684 1.00 83.50 88 ALA A CA 1
ATOM 719 C C . ALA A 1 88 ? 2.362 29.368 6.913 1.00 83.50 88 ALA A C 1
ATOM 721 O O . ALA A 1 88 ? 1.866 29.840 7.931 1.00 83.50 88 ALA A O 1
ATOM 722 N N . ASP A 1 89 ? 2.882 30.121 5.942 1.00 85.69 89 ASP A N 1
ATOM 723 C CA . ASP A 1 89 ? 2.957 31.583 5.997 1.00 85.69 89 ASP A CA 1
ATOM 724 C C . ASP A 1 89 ? 1.561 32.218 6.051 1.00 85.69 89 ASP A C 1
ATOM 726 O O . ASP A 1 89 ? 1.322 33.128 6.843 1.00 85.69 89 ASP A O 1
ATOM 730 N N . TYR A 1 90 ? 0.608 31.708 5.263 1.00 88.56 90 TYR A N 1
ATOM 731 C CA . TYR A 1 90 ? -0.778 32.181 5.286 1.00 88.56 90 TYR A CA 1
ATOM 732 C C . TYR A 1 90 ? -1.444 31.968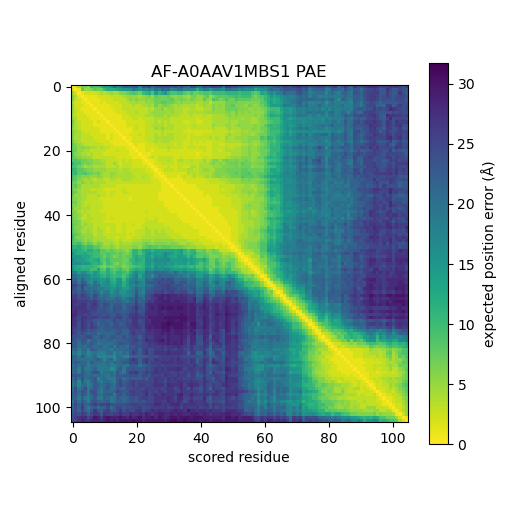 6.650 1.00 88.56 90 TYR A C 1
ATOM 734 O O . TYR A 1 90 ? -2.057 32.887 7.174 1.00 88.56 90 TYR A O 1
ATOM 742 N N . PHE A 1 91 ? -1.291 30.797 7.270 1.00 84.50 91 PHE A N 1
ATOM 743 C CA . PHE A 1 91 ? -1.889 30.534 8.585 1.00 84.50 91 PHE A CA 1
ATOM 744 C C . PHE A 1 91 ? -1.220 31.309 9.732 1.00 84.50 91 PHE A C 1
ATOM 746 O O . PHE A 1 91 ? -1.747 31.335 10.839 1.00 84.50 91 PHE A O 1
ATOM 753 N N . VAL A 1 92 ? -0.064 31.933 9.498 1.00 85.31 92 VAL A N 1
ATOM 754 C CA . VAL A 1 92 ? 0.596 32.845 10.449 1.00 85.31 92 VAL A CA 1
ATOM 755 C C . VAL A 1 92 ? 0.279 34.316 10.130 1.00 85.31 92 VAL A C 1
ATOM 757 O O . VAL A 1 92 ? 0.537 35.188 10.958 1.00 85.31 92 VAL A O 1
ATOM 760 N N . SER A 1 93 ? -0.303 34.605 8.961 1.00 85.69 93 SER A N 1
ATOM 761 C CA . SER A 1 93 ? -0.707 35.954 8.565 1.00 85.69 93 SER A CA 1
ATOM 762 C C . SER A 1 93 ? -1.944 36.427 9.331 1.00 85.69 93 SER A C 1
ATOM 764 O O . SER A 1 93 ? -2.704 35.632 9.883 1.00 85.69 93 SER A O 1
ATOM 766 N N . GLU A 1 94 ? -2.179 37.738 9.327 1.00 82.06 94 GLU A N 1
ATOM 767 C CA . GLU A 1 94 ? -3.327 38.351 10.002 1.00 82.06 94 GLU A CA 1
ATOM 768 C C . GLU A 1 94 ? -4.680 37.860 9.458 1.00 82.06 94 GLU A C 1
ATOM 770 O O . GLU A 1 94 ? -5.652 37.779 10.205 1.00 82.06 94 GLU A O 1
ATOM 775 N N . GLU A 1 95 ? -4.727 37.478 8.180 1.00 85.81 95 GLU A N 1
ATOM 776 C CA . GLU A 1 95 ? -5.938 37.020 7.490 1.00 85.81 95 GLU A CA 1
ATOM 777 C C . GLU A 1 95 ? -6.219 35.526 7.702 1.00 85.81 95 GLU A C 1
ATOM 779 O O . GLU A 1 95 ? -7.375 35.106 7.680 1.00 85.81 95 GLU A O 1
ATOM 784 N N . GLY A 1 96 ? -5.166 34.714 7.848 1.00 83.06 96 GLY A N 1
ATOM 785 C CA . GLY A 1 96 ? -5.269 33.257 7.956 1.00 83.06 96 GLY A CA 1
ATOM 786 C C . GLY A 1 96 ? -5.107 32.713 9.374 1.00 83.06 96 GLY A C 1
ATOM 787 O O . GLY A 1 96 ? -5.350 31.522 9.589 1.00 83.06 96 GLY A O 1
ATOM 788 N N . GLN A 1 97 ? -4.701 33.544 10.337 1.00 84.50 97 GLN A N 1
ATOM 789 C CA . GLN A 1 97 ? -4.561 33.132 11.732 1.00 84.50 97 GLN A CA 1
ATOM 790 C C . GLN A 1 97 ? -5.918 32.857 12.383 1.00 84.50 97 GLN A C 1
ATOM 792 O O . GLN A 1 97 ? -6.913 33.539 12.142 1.00 84.50 97 GLN A O 1
ATOM 797 N N . LEU A 1 98 ? -5.951 31.858 13.260 1.00 81.69 98 LEU A N 1
ATOM 798 C CA . LEU A 1 98 ? -7.154 31.497 14.004 1.00 81.69 98 LEU A CA 1
ATOM 799 C C . LEU A 1 98 ? -7.150 32.151 15.392 1.00 81.69 98 LEU A C 1
ATOM 801 O O . LEU A 1 98 ? -6.117 32.209 16.056 1.00 81.69 98 LEU A O 1
ATOM 805 N N . ASP A 1 99 ? -8.323 32.558 15.883 1.00 81.56 99 ASP A N 1
ATOM 806 C CA . ASP A 1 99 ? -8.501 33.308 17.147 1.00 81.56 99 ASP A CA 1
ATOM 807 C C . ASP A 1 99 ? -7.896 32.650 18.402 1.00 81.56 99 ASP A C 1
ATOM 809 O O . ASP A 1 99 ? -7.733 33.279 19.452 1.00 81.56 99 ASP A O 1
ATOM 813 N N . TRP A 1 100 ? -7.632 31.349 18.341 1.00 83.31 100 TRP A N 1
ATOM 814 C CA . TRP A 1 100 ? -7.096 30.542 19.435 1.00 83.31 100 TRP A CA 1
ATOM 815 C C . TRP A 1 100 ? -5.626 30.153 19.240 1.00 83.31 100 TRP A C 1
ATOM 817 O O . TRP A 1 100 ? -5.033 29.570 20.140 1.00 83.31 100 TRP A O 1
ATOM 827 N N . GLN A 1 101 ? -5.023 30.490 18.101 1.00 80.94 101 GLN A N 1
ATOM 828 C CA . GLN A 1 101 ? -3.707 30.007 17.683 1.00 80.94 101 GLN A CA 1
ATOM 829 C C . GLN A 1 101 ? -2.562 30.450 18.602 1.00 80.94 101 GLN A C 1
ATOM 831 O O . GLN A 1 101 ? -1.618 29.693 18.814 1.00 80.94 101 GLN A O 1
ATOM 836 N N . TRP A 1 102 ? -2.667 31.645 19.186 1.00 79.94 102 TRP A N 1
ATOM 837 C CA . TRP A 1 102 ? -1.655 32.224 20.081 1.00 79.94 102 TRP A CA 1
ATOM 838 C C . TRP A 1 102 ? -2.115 32.326 21.534 1.00 79.94 102 TRP A C 1
ATOM 840 O O . TRP A 1 102 ? -1.424 32.913 22.368 1.00 79.94 102 TRP A O 1
ATOM 850 N N . LYS A 1 103 ? -3.286 31.769 21.861 1.00 79.88 103 LYS A N 1
ATOM 851 C CA . LYS A 1 103 ? -3.743 31.712 23.249 1.00 79.88 103 LYS A CA 1
ATOM 852 C C . LYS A 1 103 ? -2.925 30.639 23.965 1.00 79.88 103 LYS A C 1
ATOM 854 O O . LYS A 1 103 ? -3.175 29.449 23.801 1.00 79.88 103 LYS A O 1
ATOM 859 N N . LEU A 1 104 ? -1.914 31.083 24.712 1.00 66.69 104 LEU A N 1
ATOM 860 C CA . LEU A 1 104 ? -1.177 30.258 25.667 1.00 66.69 104 LEU A CA 1
ATOM 861 C C . LEU A 1 104 ? -2.178 29.633 26.648 1.00 66.69 104 LEU A C 1
ATOM 863 O O . LEU A 1 104 ? -2.963 30.355 27.264 1.00 66.69 104 LEU A O 1
ATOM 867 N N . VAL A 1 105 ? -2.158 28.301 26.741 1.00 58.31 105 VAL A N 1
ATOM 868 C CA . VAL A 1 105 ? -2.757 27.557 27.860 1.00 58.31 105 VAL A CA 1
ATOM 869 C C . VAL A 1 105 ? -1.908 27.778 29.102 1.00 58.31 105 VAL A C 1
ATOM 871 O O . VAL A 1 105 ? -0.664 27.713 28.961 1.00 58.31 105 VAL A O 1
#

Solvent-accessible surface area (backbone atoms only — not comparable to full-atom values): 6555 Å² total; per-residue (Å²): 134,60,71,66,58,53,52,52,53,52,52,54,47,33,52,30,34,70,34,73,73,61,76,44,85,79,93,61,55,73,70,55,51,54,50,48,53,53,49,53,53,52,50,50,52,52,47,37,70,73,76,44,85,58,72,64,58,60,68,52,49,77,90,69,77,64,83,81,72,76,68,83,69,68,83,86,45,75,67,61,53,49,54,54,50,51,52,54,52,40,46,69,31,92,87,50,44,56,99,61,76,82,62,81,127

Foldseek 3Di:
DDPVVVVVVLVVQLLQQLDVCSVDPDPDDPVVVVVVVVVSVVVVVVCCVVVNDDVVSSVDRPPPPPVPPPPDDPPPDCVVVVVVVVVVVQCVDPNNDDPCNPPDD

pLDDT: mean 75.83, std 16.34, range [43.0, 96.56]

Secondary structure (DSSP, 8-state):
--HHHHHHHHHHHHHHHH-GGGGS---S-HHHHHHHHHHHHHHHHHHHHHH---GGGGT--TT---TTS-S---TTSHHHHHHHHHHHHHHHSTTT--TTTT---

Sequence (105 aa):
MSRARRYFECTFGILSNKWRIFHRPLNVSVELSKTIVKACCILHNFVRERDGYNFKDCLRITGFEDQALQQNVQQGGPALNSIRDKFADYFVSEEGQLDWQWKLV

InterPro domains:
  IPR027806 Harbinger transposase-derived nuclease domain [PF13359] (2-45)

Mean predicted aligned error: 14.79 Å

Organism: NCBI:txid213953

Radius of gyration: 19.62 Å; Cα contacts (8 Å, |Δi|>4): 35; chains: 1; bounding box: 28×54×44 Å